Protein AF-A0A539DW45-F1 (afdb_monomer_lite)

Sequence (153 aa):
MRSVAFSRTATKRAITYTLTGAGRIDSLDAFADPDLLAAVGATPYLDDIDAAGLAPAEAVGLSFSVGLPGEVQTSTATPSDVGVLTWTIAADGVPVDLASTSARSLERGGVWPWLSNGALVALIAWGVLSLLAIGGVARARRRRSRHRSYREH

Secondary structure (DSSP, 8-state):
-EEEEEEEEE-SSEEEEEEEEEE----GGGGS-HHHHHHH-S-TTHHHHHHTT--HHHH-EEEEEEE-SSEEEEESSEEEETTEEEEEEESSSPPEE--EEEEEE-S--SSHHHHHHHHHHHHHHHHHHHHHHHHHHHHHHHHHGGGSSSS--

pLDDT: mean 81.14, std 10.47, range [46.25, 96.25]

Radius of gyration: 36.68 Å; chains: 1; bounding box: 71×29×120 Å

Structure (mmCIF, N/CA/C/O backbone):
data_AF-A0A539DW45-F1
#
_entry.id   AF-A0A539DW45-F1
#
loop_
_atom_site.group_PDB
_atom_site.id
_atom_site.type_symbol
_atom_site.label_atom_id
_atom_site.label_alt_id
_atom_site.label_comp_id
_atom_site.label_asym_id
_atom_site.label_entity_id
_atom_site.label_seq_id
_atom_site.pdbx_PDB_ins_code
_atom_site.Cartn_x
_atom_site.Cartn_y
_atom_site.Cartn_z
_atom_site.occupancy
_atom_site.B_iso_or_equiv
_atom_site.auth_seq_id
_atom_site.auth_comp_id
_atom_site.auth_asym_id
_atom_site.auth_atom_id
_atom_site.pdbx_PDB_model_num
ATOM 1 N N . MET A 1 1 ? -14.052 -4.737 7.253 1.00 54.53 1 MET A N 1
ATOM 2 C CA . MET A 1 1 ? -13.217 -4.487 6.050 1.00 54.53 1 MET A CA 1
ATOM 3 C C . MET A 1 1 ? -14.090 -4.472 4.804 1.00 54.53 1 MET A C 1
ATOM 5 O O . MET A 1 1 ? -14.810 -5.436 4.572 1.00 54.53 1 MET A O 1
ATOM 9 N N . ARG A 1 2 ? -14.061 -3.393 4.015 1.00 62.09 2 ARG A N 1
ATOM 10 C CA . ARG A 1 2 ? -14.892 -3.239 2.810 1.00 62.09 2 ARG A CA 1
ATOM 11 C C . ARG A 1 2 ? -13.984 -3.448 1.591 1.00 62.09 2 ARG A C 1
ATOM 13 O O . ARG A 1 2 ? -13.391 -2.499 1.112 1.00 62.09 2 ARG A O 1
ATOM 20 N N . SER A 1 3 ? -13.805 -4.719 1.211 1.00 72.88 3 SER A N 1
ATOM 21 C CA . SER A 1 3 ? -13.027 -5.241 0.064 1.00 72.88 3 SER A CA 1
ATOM 22 C C . SER A 1 3 ? -11.629 -4.639 -0.178 1.00 72.88 3 SER A C 1
ATOM 24 O O . SER A 1 3 ? -11.491 -3.498 -0.609 1.00 72.88 3 SER A O 1
ATOM 26 N N . VAL A 1 4 ? -10.586 -5.455 -0.011 1.00 81.56 4 VAL A N 1
ATOM 27 C CA . VAL A 1 4 ? -9.226 -5.137 -0.475 1.00 81.56 4 VAL A CA 1
ATOM 28 C C . VAL A 1 4 ? -9.012 -5.799 -1.834 1.00 81.56 4 VAL A C 1
ATOM 30 O O . VAL A 1 4 ? -9.205 -7.007 -1.969 1.00 81.56 4 VAL A O 1
ATOM 33 N N . ALA A 1 5 ? -8.625 -5.018 -2.840 1.00 86.56 5 ALA A N 1
ATOM 34 C CA . ALA A 1 5 ? -8.324 -5.498 -4.181 1.00 86.56 5 ALA A CA 1
ATOM 35 C C . ALA A 1 5 ? -6.830 -5.357 -4.479 1.00 86.56 5 ALA A C 1
ATOM 37 O O . ALA A 1 5 ? -6.232 -4.296 -4.293 1.00 86.56 5 ALA A O 1
ATOM 38 N N . PHE A 1 6 ? -6.247 -6.441 -4.981 1.00 88.38 6 PHE A N 1
ATOM 39 C CA . PHE A 1 6 ? -4.874 -6.484 -5.456 1.00 88.38 6 PHE A CA 1
ATOM 40 C C . PHE A 1 6 ? -4.869 -6.777 -6.951 1.00 88.38 6 PHE A C 1
ATOM 42 O O . PHE A 1 6 ? -5.489 -7.741 -7.402 1.00 88.38 6 PHE A O 1
ATOM 49 N N . SER A 1 7 ? -4.163 -5.962 -7.728 1.00 89.94 7 SER A N 1
ATOM 50 C CA . SER A 1 7 ? -4.023 -6.165 -9.166 1.00 89.94 7 SER A CA 1
ATOM 51 C C . SER A 1 7 ? -2.568 -6.081 -9.605 1.00 89.94 7 SER A C 1
ATOM 53 O O . SER A 1 7 ? -1.729 -5.419 -8.990 1.00 89.94 7 SER A O 1
ATOM 55 N N . ARG A 1 8 ? -2.265 -6.803 -10.684 1.00 91.19 8 ARG A N 1
ATOM 56 C CA . ARG A 1 8 ? -0.946 -6.843 -11.306 1.00 91.19 8 ARG A CA 1
ATOM 57 C C . ARG A 1 8 ? -1.097 -6.624 -12.801 1.00 91.19 8 ARG A C 1
ATOM 59 O O . ARG A 1 8 ? -1.761 -7.409 -13.474 1.00 91.19 8 ARG A O 1
ATOM 66 N N . THR A 1 9 ? -0.377 -5.642 -13.321 1.00 90.56 9 THR A N 1
ATOM 67 C CA . THR A 1 9 ? -0.325 -5.334 -14.751 1.00 90.56 9 THR A CA 1
ATOM 68 C C . THR A 1 9 ? 1.095 -5.528 -15.254 1.00 90.56 9 THR A C 1
ATOM 70 O O . THR A 1 9 ? 2.041 -4.964 -14.711 1.00 90.56 9 THR A O 1
ATOM 73 N N . ALA A 1 10 ? 1.267 -6.341 -16.294 1.00 85.62 10 ALA A N 1
ATOM 74 C CA . ALA A 1 10 ? 2.567 -6.598 -16.900 1.00 85.62 10 ALA A CA 1
ATOM 75 C C . ALA A 1 10 ? 2.622 -6.014 -18.313 1.00 85.62 10 ALA A C 1
ATOM 77 O O . ALA A 1 10 ? 1.753 -6.265 -19.144 1.00 85.62 10 ALA A O 1
ATOM 78 N N . THR A 1 11 ? 3.681 -5.265 -18.593 1.00 85.69 11 THR A N 1
ATOM 79 C CA . THR A 1 11 ? 4.024 -4.773 -19.928 1.00 85.69 11 THR A CA 1
ATOM 80 C C . THR A 1 11 ? 5.381 -5.334 -20.344 1.00 85.69 11 THR A C 1
ATOM 82 O O . THR A 1 11 ? 6.087 -5.952 -19.548 1.00 85.69 11 THR A O 1
ATOM 85 N N . LYS A 1 12 ? 5.801 -5.084 -21.590 1.00 78.06 12 LYS A N 1
ATOM 86 C CA . LYS A 1 12 ? 7.146 -5.469 -22.057 1.00 78.06 12 LYS A CA 1
ATOM 87 C C . LYS A 1 12 ? 8.282 -4.786 -21.279 1.00 78.06 12 LYS A C 1
ATOM 89 O O . LYS A 1 12 ? 9.408 -5.263 -21.341 1.00 78.06 12 LYS A O 1
ATOM 94 N N . ARG A 1 13 ? 8.005 -3.664 -20.604 1.00 80.19 13 ARG A N 1
ATOM 95 C CA . ARG A 1 13 ? 9.013 -2.808 -19.957 1.00 80.19 13 ARG A CA 1
ATOM 96 C C . ARG A 1 13 ? 8.936 -2.803 -18.437 1.00 80.19 13 ARG A C 1
ATOM 98 O O . ARG A 1 13 ? 9.939 -2.516 -17.801 1.00 80.19 13 ARG A O 1
ATOM 105 N N . ALA A 1 14 ? 7.788 -3.124 -17.847 1.00 85.25 14 ALA A N 1
ATOM 106 C CA . ALA A 1 14 ? 7.610 -3.094 -16.400 1.00 85.25 14 ALA A CA 1
ATOM 107 C C . ALA A 1 14 ? 6.456 -3.987 -15.930 1.00 85.25 14 ALA A C 1
ATOM 109 O O . ALA A 1 14 ? 5.518 -4.263 -16.684 1.00 85.25 14 ALA A O 1
ATOM 110 N N . ILE A 1 15 ? 6.516 -4.389 -14.662 1.00 87.75 15 ILE A N 1
ATOM 111 C CA . ILE A 1 15 ? 5.412 -5.004 -13.920 1.00 87.75 15 ILE A CA 1
ATOM 112 C C . ILE A 1 15 ? 4.968 -4.015 -12.847 1.00 87.75 15 ILE A C 1
ATOM 114 O O . ILE A 1 15 ? 5.777 -3.627 -12.009 1.00 87.75 15 ILE A O 1
ATOM 118 N N . THR A 1 16 ? 3.696 -3.642 -12.860 1.00 89.88 16 THR A N 1
ATOM 119 C CA . THR A 1 16 ? 3.079 -2.735 -11.890 1.00 89.88 16 THR A CA 1
ATOM 120 C C . THR A 1 16 ? 2.136 -3.518 -10.986 1.00 89.88 16 THR A C 1
ATOM 122 O O . THR A 1 16 ? 1.365 -4.351 -11.469 1.00 89.88 16 THR A O 1
ATOM 125 N N . TYR A 1 17 ? 2.199 -3.249 -9.688 1.00 89.75 17 TYR A N 1
ATOM 126 C CA . TYR A 1 17 ? 1.321 -3.803 -8.667 1.00 89.75 17 TYR A CA 1
ATOM 127 C C . TYR A 1 17 ? 0.510 -2.668 -8.058 1.00 89.75 17 TYR A C 1
ATOM 129 O O . TYR A 1 17 ? 1.071 -1.630 -7.709 1.00 89.75 17 TYR A O 1
ATOM 137 N N . THR A 1 18 ? -0.795 -2.870 -7.930 1.00 89.38 18 THR A N 1
ATOM 138 C CA . THR A 1 18 ? -1.709 -1.874 -7.374 1.00 89.38 18 THR A CA 1
ATOM 139 C C . THR A 1 18 ? -2.557 -2.519 -6.292 1.00 89.38 18 THR A C 1
ATOM 141 O O . THR A 1 18 ? -3.198 -3.549 -6.518 1.00 89.38 18 THR A O 1
ATOM 144 N N . LEU A 1 19 ? -2.553 -1.887 -5.125 1.00 89.31 19 LEU A N 1
ATOM 145 C CA . LEU A 1 19 ? -3.389 -2.194 -3.979 1.00 89.31 19 LEU A CA 1
ATOM 146 C C . LEU A 1 19 ? -4.393 -1.055 -3.797 1.00 89.31 19 LEU A C 1
ATOM 148 O O . LEU A 1 19 ? -3.995 0.108 -3.738 1.00 89.31 19 LEU A O 1
ATOM 152 N N . THR A 1 20 ? -5.672 -1.404 -3.699 1.00 89.88 20 THR A N 1
ATOM 153 C CA . THR A 1 20 ? -6.767 -0.466 -3.414 1.00 89.88 20 THR A CA 1
ATOM 154 C C . THR A 1 20 ? -7.748 -1.097 -2.439 1.00 89.88 20 THR A C 1
ATOM 156 O O . THR A 1 20 ? -8.148 -2.248 -2.625 1.00 89.88 20 THR A O 1
ATOM 159 N N . GLY A 1 21 ? -8.193 -0.351 -1.437 1.00 87.69 21 GLY A N 1
ATOM 160 C CA . GLY A 1 21 ? -9.213 -0.797 -0.493 1.00 87.69 21 GLY A CA 1
ATOM 161 C C . GLY A 1 21 ? -9.465 0.246 0.585 1.00 87.69 21 GLY A C 1
ATOM 162 O O . GLY A 1 21 ? -8.829 1.290 0.590 1.00 87.69 21 GLY A O 1
ATOM 163 N N . ALA A 1 22 ? -10.370 -0.050 1.516 1.00 87.12 22 ALA A N 1
ATOM 164 C CA . ALA A 1 22 ? -10.618 0.818 2.663 1.00 87.12 22 ALA A CA 1
ATOM 165 C C . ALA A 1 22 ? -10.722 0.016 3.967 1.00 87.12 22 ALA A C 1
ATOM 167 O O . ALA A 1 22 ? -11.441 -0.992 4.061 1.00 87.12 22 ALA A O 1
ATOM 168 N N . GLY A 1 23 ? -10.006 0.487 4.985 1.00 84.31 23 GLY A N 1
ATOM 169 C CA . GLY A 1 23 ? -10.077 0.008 6.359 1.00 84.31 23 GLY A CA 1
ATOM 170 C C . GLY A 1 23 ? -10.962 0.920 7.204 1.00 84.31 23 GLY A C 1
ATOM 171 O O . GLY A 1 23 ? -10.890 2.134 7.073 1.00 84.31 23 GLY A O 1
ATOM 172 N N . ARG A 1 24 ? -11.819 0.348 8.051 1.00 85.69 24 ARG A N 1
ATOM 173 C CA . ARG A 1 24 ? -12.643 1.095 9.011 1.00 85.69 24 ARG A CA 1
ATOM 174 C C . ARG A 1 24 ? -12.991 0.192 10.184 1.00 85.69 24 ARG A C 1
ATOM 176 O O . ARG A 1 24 ? -13.344 -0.969 9.951 1.00 85.69 24 ARG A O 1
ATOM 183 N N . ILE A 1 25 ? -12.910 0.732 11.393 1.00 85.19 25 ILE A N 1
ATOM 184 C CA . ILE A 1 25 ? -13.362 0.101 12.633 1.00 85.19 25 ILE A CA 1
ATOM 185 C C . ILE A 1 25 ? -14.447 1.007 13.207 1.00 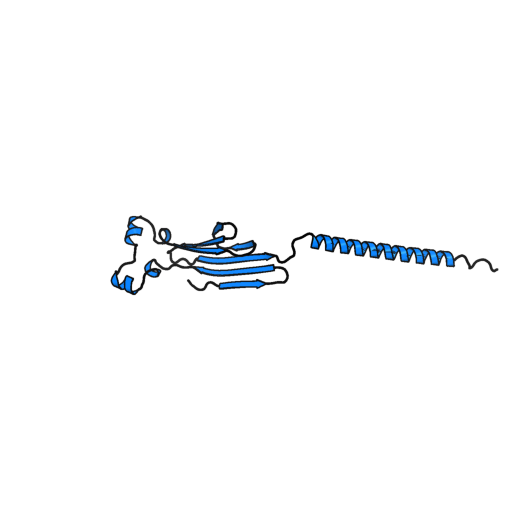85.19 25 ILE A C 1
ATOM 187 O O . ILE A 1 25 ? -14.193 2.178 13.457 1.00 85.19 25 ILE A O 1
ATOM 191 N N . ASP A 1 26 ? -15.659 0.475 13.343 1.00 80.56 26 ASP A N 1
ATOM 192 C CA . ASP A 1 26 ? -16.831 1.249 13.764 1.00 80.56 26 ASP A CA 1
ATOM 193 C C . ASP A 1 26 ? -16.889 1.472 15.279 1.00 80.56 26 ASP A C 1
ATOM 195 O O . ASP A 1 26 ? -17.188 2.575 15.724 1.00 80.56 26 ASP A O 1
ATOM 199 N N . SER A 1 27 ? -16.606 0.433 16.066 1.00 78.00 27 SER A N 1
ATOM 200 C CA . SER A 1 27 ? -16.593 0.483 17.530 1.00 78.00 27 SER A CA 1
ATOM 201 C C . SER A 1 27 ? -15.817 -0.708 18.102 1.00 78.00 27 SER A C 1
ATOM 203 O O . SER A 1 27 ? -15.496 -1.649 17.369 1.00 78.00 27 SER A O 1
ATOM 205 N N . LEU A 1 28 ? -15.537 -0.697 19.413 1.00 78.94 28 LEU A N 1
ATOM 206 C CA . LEU A 1 28 ? -14.950 -1.856 20.102 1.00 78.94 28 LEU A CA 1
ATOM 207 C C . LEU A 1 28 ? -15.850 -3.098 20.042 1.00 78.94 28 LEU A C 1
ATOM 209 O O . LEU A 1 28 ? -15.343 -4.218 19.991 1.00 78.94 28 LEU A O 1
ATOM 213 N N . ASP A 1 29 ? -17.169 -2.913 19.970 1.00 81.62 29 ASP A N 1
ATOM 214 C CA . ASP A 1 29 ? -18.131 -4.015 19.862 1.00 81.62 29 ASP A CA 1
ATOM 215 C C . ASP A 1 29 ? -17.923 -4.840 18.587 1.00 81.62 29 ASP A C 1
ATOM 217 O O . ASP A 1 29 ? -18.239 -6.024 18.557 1.00 81.62 29 ASP A O 1
ATOM 221 N N . ALA A 1 30 ? -17.328 -4.250 17.543 1.00 75.94 30 ALA A N 1
ATOM 222 C CA . ALA A 1 30 ? -17.012 -4.955 16.303 1.00 75.94 30 ALA A CA 1
ATOM 223 C C . ALA A 1 30 ? -16.003 -6.106 16.490 1.00 75.94 30 ALA A C 1
ATOM 225 O O . ALA A 1 30 ? -15.850 -6.929 15.585 1.00 75.94 30 ALA A O 1
ATOM 226 N N . PHE A 1 31 ? -15.308 -6.161 17.630 1.00 78.12 31 PHE A N 1
ATOM 227 C CA . PHE A 1 31 ? -14.371 -7.230 17.982 1.00 78.12 31 PHE A CA 1
ATOM 228 C C . PHE A 1 31 ? -14.967 -8.278 18.926 1.00 78.12 31 PHE A C 1
ATOM 230 O O . PHE A 1 31 ? -14.329 -9.304 19.164 1.00 78.12 31 PHE A O 1
ATOM 237 N N . ALA A 1 32 ? -16.162 -8.035 19.462 1.00 82.12 32 ALA A N 1
ATOM 238 C CA . ALA A 1 32 ? -16.833 -8.935 20.384 1.00 82.12 32 ALA A CA 1
ATOM 239 C C . ALA A 1 32 ? -17.904 -9.767 19.668 1.00 82.12 32 ALA A C 1
ATOM 241 O O . ALA A 1 32 ? -18.527 -9.330 18.700 1.00 82.12 32 ALA A O 1
ATOM 242 N N . ASP A 1 33 ? -18.115 -10.991 20.152 1.00 82.94 33 ASP A N 1
ATOM 243 C CA . ASP A 1 33 ? -19.194 -11.848 19.666 1.00 82.94 33 ASP A CA 1
ATOM 244 C C . ASP A 1 33 ? -20.557 -11.252 20.084 1.00 82.94 33 ASP A C 1
ATOM 246 O O . ASP A 1 33 ? -20.701 -10.856 21.247 1.00 82.94 33 ASP A O 1
ATOM 250 N N . PRO A 1 34 ? -21.560 -11.166 19.190 1.00 81.62 34 PRO A N 1
ATOM 251 C CA . PRO A 1 34 ? -22.881 -10.638 19.533 1.00 81.62 34 PRO A CA 1
ATOM 252 C C . PRO A 1 34 ? -23.550 -11.366 20.707 1.00 81.62 34 PRO A C 1
ATOM 254 O O . PRO A 1 34 ? -24.221 -10.711 21.507 1.00 81.62 34 PRO A O 1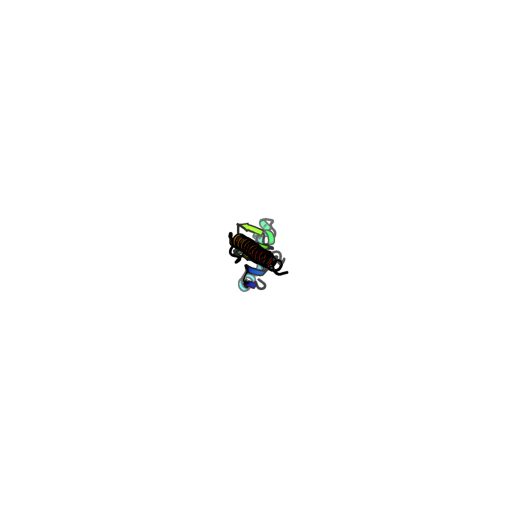
ATOM 257 N N . ASP A 1 35 ? -23.339 -12.674 20.867 1.00 83.81 35 ASP A N 1
ATOM 258 C CA . ASP A 1 35 ? -23.897 -13.436 21.990 1.00 83.81 35 ASP A CA 1
ATOM 259 C C . ASP A 1 35 ? -23.187 -13.081 23.305 1.00 83.81 35 ASP A C 1
ATOM 261 O O . ASP A 1 35 ? -23.813 -13.006 24.366 1.00 83.81 35 ASP A O 1
ATOM 265 N N . LEU A 1 36 ? -21.884 -12.789 23.237 1.00 80.31 36 LEU A N 1
ATOM 266 C CA . LEU A 1 36 ? -21.106 -12.311 24.380 1.00 80.31 36 LEU A CA 1
ATOM 267 C C . LEU A 1 36 ? -21.526 -10.893 24.783 1.00 80.31 36 LEU A C 1
ATOM 269 O O . LEU A 1 36 ? -21.723 -10.633 25.969 1.00 80.31 36 LEU A O 1
ATOM 273 N N . LEU A 1 37 ? -21.711 -9.993 23.815 1.00 84.44 37 LEU A N 1
ATOM 274 C CA . LEU A 1 37 ? -22.215 -8.640 24.064 1.00 84.44 37 LEU A CA 1
ATOM 275 C C . LEU A 1 37 ? -23.611 -8.671 24.688 1.00 84.44 37 LEU A C 1
ATOM 277 O O . LEU A 1 37 ? -23.876 -7.933 25.634 1.00 84.44 37 LEU A O 1
ATOM 281 N N . ALA A 1 38 ? -24.487 -9.556 24.207 1.00 83.88 38 ALA A N 1
ATOM 282 C CA . ALA A 1 38 ? -25.823 -9.734 24.764 1.00 83.88 38 ALA A CA 1
ATOM 283 C C . ALA A 1 38 ? -25.796 -10.278 26.203 1.00 83.88 38 ALA A C 1
ATOM 285 O O . ALA A 1 38 ? -26.626 -9.883 27.020 1.00 83.88 38 ALA A O 1
ATOM 286 N N . ALA A 1 39 ? -24.846 -11.161 26.525 1.00 82.56 39 ALA A N 1
ATOM 287 C CA . ALA A 1 39 ? -24.700 -11.733 27.861 1.00 82.56 39 ALA A CA 1
ATOM 288 C C . ALA A 1 39 ? -24.078 -10.756 28.874 1.00 82.56 39 ALA A C 1
ATOM 290 O O . ALA A 1 39 ? -24.484 -10.737 30.035 1.00 82.56 39 ALA A O 1
ATOM 291 N N . VAL A 1 40 ? -23.092 -9.963 28.449 1.00 83.88 40 VAL A N 1
ATOM 292 C CA . VAL A 1 40 ? -22.375 -9.009 29.311 1.00 83.88 40 VAL A CA 1
ATOM 293 C C . VAL A 1 40 ? -23.136 -7.685 29.435 1.00 83.88 40 VAL A C 1
ATOM 295 O O . VAL A 1 40 ? -23.080 -7.044 30.481 1.00 83.88 40 VAL A O 1
ATOM 298 N N . GLY A 1 41 ? -23.874 -7.280 28.397 1.00 81.31 41 GLY A N 1
ATOM 299 C CA . GLY A 1 41 ? -24.670 -6.049 28.385 1.00 81.31 41 GLY A CA 1
ATOM 300 C C . GLY A 1 41 ? -23.845 -4.758 28.361 1.00 81.31 41 GLY A C 1
ATOM 301 O O . GLY A 1 41 ? -24.402 -3.684 28.577 1.00 81.31 41 GLY A O 1
ATOM 302 N N . ALA A 1 42 ? -22.538 -4.853 28.111 1.00 80.38 42 ALA A N 1
ATOM 303 C CA . ALA A 1 42 ? -21.609 -3.729 28.078 1.00 80.38 42 ALA A CA 1
ATOM 304 C C . ALA A 1 42 ? -20.521 -3.939 27.012 1.00 80.38 42 ALA A C 1
ATOM 306 O O . ALA A 1 42 ? -20.205 -5.076 26.650 1.00 80.38 42 ALA A O 1
ATOM 307 N N . THR A 1 43 ? -19.934 -2.837 26.540 1.00 81.25 43 THR A N 1
ATOM 308 C CA . THR A 1 43 ? -18.788 -2.850 25.621 1.00 81.25 43 THR A CA 1
ATOM 309 C C . THR A 1 43 ? -17.527 -3.308 26.365 1.00 81.25 43 THR A C 1
ATOM 311 O O . THR A 1 43 ? -17.169 -2.705 27.381 1.00 81.25 43 THR A O 1
ATOM 314 N N . PRO A 1 44 ? -16.818 -4.345 25.887 1.00 80.88 44 PRO A N 1
ATOM 315 C CA . PRO A 1 44 ? -15.608 -4.834 26.541 1.00 80.88 44 PRO A CA 1
ATOM 316 C C . PRO A 1 44 ? -14.519 -3.761 26.648 1.00 80.88 44 PRO A C 1
ATOM 318 O O . PRO A 1 44 ? -14.290 -3.019 25.695 1.00 80.88 44 PRO A O 1
ATOM 321 N N . TYR A 1 45 ? -13.813 -3.728 27.784 1.00 81.81 45 TYR A N 1
ATOM 322 C CA . TYR A 1 45 ? -12.663 -2.849 28.064 1.00 81.81 45 TYR A CA 1
ATOM 323 C C . TYR A 1 45 ? -12.945 -1.338 28.058 1.00 81.81 45 TYR A C 1
ATOM 325 O O . TYR A 1 45 ? -12.009 -0.556 28.212 1.00 81.81 45 TYR A O 1
ATOM 333 N N . LEU A 1 46 ? -14.203 -0.907 27.912 1.00 84.75 46 LEU A N 1
ATOM 334 C CA . LEU A 1 46 ? -14.541 0.518 27.883 1.00 84.75 46 LEU A CA 1
ATOM 335 C C . LEU A 1 46 ? -14.192 1.205 29.213 1.00 84.75 46 LEU A C 1
ATOM 337 O O . LEU A 1 46 ? -13.532 2.238 29.204 1.00 84.75 46 LEU A O 1
ATOM 341 N N . ASP A 1 47 ? -14.525 0.571 30.340 1.00 85.25 47 ASP A N 1
ATOM 342 C CA . ASP A 1 47 ? -14.208 1.089 31.678 1.00 85.25 47 ASP A CA 1
ATOM 343 C C . ASP A 1 47 ? -12.691 1.205 31.918 1.00 85.25 47 ASP A C 1
ATOM 345 O O . ASP A 1 47 ? -12.231 2.156 32.548 1.00 85.25 47 ASP A O 1
ATOM 349 N N . ASP A 1 48 ? -11.899 0.261 31.395 1.00 84.88 48 ASP A N 1
ATOM 350 C CA . ASP A 1 48 ? -10.437 0.277 31.522 1.00 84.88 48 ASP A CA 1
ATOM 351 C C . ASP A 1 48 ? -9.808 1.406 30.684 1.00 84.88 48 ASP A C 1
ATOM 353 O O . ASP A 1 48 ? -8.852 2.053 31.117 1.00 84.88 48 ASP A O 1
ATOM 357 N N . ILE A 1 49 ? -10.354 1.660 29.489 1.00 84.94 49 ILE A N 1
ATOM 358 C CA . ILE A 1 49 ? -9.933 2.750 28.595 1.00 84.94 49 ILE A CA 1
ATOM 359 C C . ILE A 1 49 ? -10.278 4.111 29.216 1.00 84.94 49 ILE A C 1
ATOM 361 O O . ILE A 1 49 ? -9.417 4.995 29.270 1.00 84.94 49 ILE A O 1
ATOM 365 N N . ASP A 1 50 ? -11.490 4.249 29.759 1.00 86.25 50 ASP A N 1
ATOM 366 C CA . ASP A 1 50 ? -11.941 5.457 30.453 1.00 86.25 50 ASP A CA 1
ATOM 367 C C . ASP A 1 50 ? -11.115 5.715 31.722 1.00 86.25 50 ASP A C 1
ATOM 369 O O . ASP A 1 50 ? -10.694 6.847 31.976 1.00 86.25 50 ASP A O 1
ATOM 373 N N . ALA A 1 51 ? -10.805 4.670 32.498 1.00 89.50 51 ALA A N 1
ATOM 374 C CA . ALA A 1 51 ? -9.945 4.768 33.677 1.00 89.50 51 ALA A CA 1
ATOM 375 C C . ALA A 1 51 ? -8.505 5.186 33.328 1.00 89.50 51 ALA A C 1
ATOM 377 O O . ALA A 1 51 ? -7.848 5.861 34.125 1.00 89.50 51 ALA A O 1
ATOM 378 N N . ALA A 1 52 ? -8.018 4.822 32.139 1.00 87.38 52 ALA A N 1
ATOM 379 C CA . ALA A 1 52 ? -6.735 5.277 31.607 1.00 87.38 52 ALA A CA 1
ATOM 380 C C . ALA A 1 52 ? -6.782 6.711 31.041 1.00 87.38 52 ALA A C 1
ATOM 382 O O . ALA A 1 52 ? -5.732 7.267 30.713 1.00 87.38 52 ALA A O 1
ATOM 383 N N . GLY A 1 53 ? -7.969 7.322 30.939 1.00 85.81 53 GLY A N 1
ATOM 384 C CA . GLY A 1 53 ? -8.165 8.657 30.373 1.00 85.81 53 GLY A CA 1
ATOM 385 C C . GLY A 1 53 ? -7.885 8.731 28.870 1.00 85.81 53 GLY A C 1
ATOM 386 O O . GLY A 1 53 ? -7.539 9.804 28.377 1.00 85.81 53 GLY A O 1
ATOM 387 N N . LEU A 1 54 ? -7.987 7.603 28.162 1.00 85.38 54 LEU A N 1
ATOM 388 C CA . LEU A 1 54 ? -7.743 7.498 26.724 1.00 85.38 54 LEU A CA 1
ATOM 389 C C . LEU A 1 54 ? -9.064 7.452 25.960 1.00 85.38 54 LEU A C 1
ATOM 391 O O . LEU A 1 54 ? -10.063 6.941 26.459 1.00 85.38 54 LEU A O 1
ATOM 395 N N . ALA A 1 55 ? -9.065 7.919 24.714 1.00 83.25 55 ALA A N 1
ATOM 396 C CA . ALA A 1 55 ? -10.170 7.621 23.812 1.00 83.25 55 ALA A CA 1
ATOM 397 C C . ALA A 1 55 ? -10.027 6.195 23.230 1.00 83.25 55 ALA A C 1
ATOM 399 O O . ALA A 1 55 ? -8.908 5.737 22.980 1.00 83.25 55 ALA A O 1
ATOM 400 N N . PRO A 1 56 ? -11.135 5.506 22.892 1.00 80.56 56 PRO A N 1
ATOM 401 C CA . PRO A 1 56 ? -11.113 4.217 22.189 1.00 80.56 56 PRO A CA 1
ATOM 402 C C . PRO A 1 56 ? -10.196 4.174 20.959 1.00 80.56 56 PRO A C 1
ATOM 404 O O . PRO A 1 56 ? -9.482 3.197 20.738 1.00 80.56 56 PRO A O 1
ATOM 407 N N . ALA A 1 57 ? -10.180 5.266 20.190 1.00 80.38 57 ALA A N 1
ATOM 408 C CA . ALA A 1 57 ? -9.356 5.436 18.997 1.00 80.38 57 ALA A CA 1
ATOM 409 C C . ALA A 1 57 ? -7.843 5.491 19.284 1.00 80.38 57 ALA A C 1
ATOM 411 O O . ALA A 1 57 ? -7.039 5.212 18.397 1.00 80.38 57 ALA A O 1
ATOM 412 N N . GLU A 1 58 ? -7.460 5.859 20.506 1.00 80.38 58 GLU A N 1
ATOM 413 C CA . GLU A 1 58 ? -6.070 5.952 20.963 1.00 80.38 58 GLU A CA 1
ATOM 414 C C . GLU A 1 58 ? -5.609 4.649 21.624 1.00 80.38 58 GLU A C 1
ATOM 416 O O . GLU A 1 58 ? -4.432 4.298 21.552 1.00 80.38 58 GLU A O 1
ATOM 421 N N . ALA A 1 59 ? -6.538 3.921 22.248 1.00 80.50 59 ALA A N 1
ATOM 422 C CA . ALA A 1 59 ? -6.259 2.667 22.938 1.00 80.50 59 ALA A CA 1
ATOM 423 C C . ALA A 1 59 ? -6.220 1.456 21.992 1.00 80.50 59 ALA A C 1
ATOM 425 O O . ALA A 1 59 ? -5.441 0.527 22.210 1.00 80.50 59 ALA A O 1
ATOM 426 N N . VAL A 1 60 ? -7.060 1.446 20.949 1.00 81.69 60 VAL A N 1
ATOM 427 C CA . VAL A 1 60 ? -7.239 0.286 20.067 1.00 81.69 60 VAL A CA 1
ATOM 428 C C . VAL A 1 60 ? -7.194 0.695 18.596 1.00 81.69 60 VAL A C 1
ATOM 430 O O . VAL A 1 60 ? -7.895 1.599 18.141 1.00 81.69 60 VAL A O 1
ATOM 433 N N . GLY A 1 61 ? -6.404 -0.043 17.818 1.00 82.62 61 GLY A N 1
ATOM 434 C CA . GLY A 1 61 ? -6.321 0.111 16.371 1.00 82.62 61 GLY A CA 1
ATOM 435 C C . GLY A 1 61 ? -5.837 -1.160 15.683 1.00 82.62 61 GLY A C 1
ATOM 436 O O . GLY A 1 61 ? -5.329 -2.085 16.318 1.00 82.62 61 GLY A O 1
ATOM 437 N N . LEU A 1 62 ? -5.995 -1.206 14.362 1.00 84.94 62 LEU A N 1
ATOM 438 C CA . LEU A 1 62 ? -5.513 -2.292 13.514 1.00 84.94 62 LEU A CA 1
ATOM 439 C C . LEU A 1 62 ? -4.409 -1.784 12.594 1.00 84.94 62 LEU A C 1
ATOM 441 O O . LEU A 1 62 ? -4.602 -0.835 11.835 1.00 84.94 62 LEU A O 1
ATOM 445 N N . SER A 1 63 ? -3.265 -2.459 12.625 1.00 87.94 63 SER A N 1
ATOM 446 C CA . SER A 1 63 ? -2.183 -2.229 11.672 1.00 87.94 63 SER A CA 1
ATOM 447 C C . SER A 1 63 ? -2.310 -3.190 10.496 1.00 87.94 63 SER A C 1
ATOM 449 O O . SER A 1 63 ? -2.297 -4.409 10.665 1.00 87.94 63 SER A O 1
ATOM 451 N N . PHE A 1 64 ? -2.424 -2.641 9.291 1.00 85.62 64 PHE A N 1
ATOM 452 C CA . PHE A 1 64 ? -2.359 -3.398 8.048 1.00 85.62 64 PHE A CA 1
ATOM 453 C C . PHE A 1 64 ? -0.998 -3.162 7.399 1.00 85.62 64 PHE A C 1
ATOM 455 O O . PHE A 1 64 ? -0.706 -2.040 6.993 1.00 85.62 64 PHE A O 1
ATOM 462 N N . SER A 1 65 ? -0.183 -4.210 7.287 1.00 88.44 65 SER A N 1
ATOM 463 C CA . SER A 1 65 ? 1.142 -4.140 6.664 1.00 88.44 65 SER A CA 1
ATOM 464 C C . SER A 1 65 ? 1.208 -5.009 5.415 1.00 88.44 65 SER A C 1
ATOM 466 O O . SER A 1 65 ? 0.752 -6.153 5.413 1.00 88.44 65 SER A O 1
ATOM 468 N N . VAL A 1 66 ? 1.815 -4.488 4.349 1.00 86.62 66 VAL A N 1
ATOM 469 C CA . VAL A 1 66 ? 2.022 -5.226 3.097 1.00 86.62 66 VAL A CA 1
ATOM 470 C C . VAL A 1 66 ? 3.409 -4.952 2.522 1.00 86.62 66 VAL A C 1
ATOM 472 O O . VAL A 1 66 ? 3.877 -3.814 2.480 1.00 86.62 66 VAL A O 1
ATOM 475 N N . GLY A 1 67 ? 4.063 -6.010 2.047 1.00 86.88 67 GLY A N 1
ATOM 476 C CA . GLY A 1 67 ? 5.279 -5.904 1.247 1.00 86.88 67 GLY A CA 1
ATOM 477 C C . GLY A 1 67 ? 4.931 -5.911 -0.236 1.00 86.88 67 GLY A C 1
ATOM 478 O O . GLY A 1 67 ? 4.469 -6.933 -0.751 1.00 86.88 67 GLY A O 1
ATOM 479 N N . LEU A 1 68 ? 5.144 -4.793 -0.933 1.00 84.44 68 LEU A N 1
ATOM 480 C CA . LEU A 1 68 ? 4.951 -4.724 -2.383 1.00 84.44 68 LEU A CA 1
ATOM 481 C C . LEU A 1 68 ? 6.289 -4.904 -3.115 1.00 84.44 68 LEU A C 1
ATOM 483 O O . LEU A 1 68 ? 7.262 -4.228 -2.788 1.00 84.44 68 LEU A O 1
ATOM 487 N N . PRO A 1 69 ? 6.368 -5.785 -4.128 1.00 83.38 69 PRO A N 1
ATOM 488 C CA . PRO A 1 69 ? 7.587 -5.958 -4.905 1.00 83.38 69 PRO A CA 1
ATOM 489 C C . PRO A 1 69 ? 7.853 -4.752 -5.813 1.00 83.38 69 PRO A C 1
ATOM 491 O O . PRO A 1 69 ? 6.936 -4.174 -6.401 1.00 83.38 69 PRO A O 1
ATOM 494 N N . GLY A 1 70 ? 9.134 -4.448 -6.014 1.00 83.56 70 GLY A N 1
ATOM 495 C CA . GLY A 1 70 ? 9.568 -3.312 -6.826 1.00 83.56 70 GLY A CA 1
ATOM 496 C C . GLY A 1 70 ? 9.662 -2.020 -6.019 1.00 83.56 70 GLY A C 1
ATOM 497 O O . GLY A 1 70 ? 9.682 -2.036 -4.794 1.00 83.56 70 GLY A O 1
ATOM 498 N N . GLU A 1 71 ? 9.766 -0.907 -6.729 1.00 84.12 71 GLU A N 1
ATOM 499 C CA . GLU A 1 71 ? 9.858 0.424 -6.143 1.00 84.12 71 GLU A CA 1
ATOM 500 C C . GLU A 1 71 ? 8.454 0.995 -5.937 1.00 84.12 71 GLU A C 1
ATOM 502 O O . GLU A 1 71 ? 7.609 0.927 -6.835 1.00 84.12 71 GLU A O 1
ATOM 507 N N . VAL A 1 72 ? 8.182 1.515 -4.740 1.00 85.19 72 VAL A N 1
ATOM 508 C CA . VAL A 1 72 ? 6.902 2.156 -4.422 1.00 85.19 72 VAL A CA 1
ATOM 509 C C . VAL A 1 72 ? 6.857 3.512 -5.116 1.00 85.19 72 VAL A C 1
ATOM 511 O O . VAL A 1 72 ? 7.679 4.376 -4.841 1.00 85.19 72 VAL A O 1
ATOM 514 N N . GLN A 1 73 ? 5.870 3.698 -5.989 1.00 84.88 73 GLN A N 1
ATOM 515 C CA . GLN A 1 73 ? 5.676 4.940 -6.737 1.00 84.88 73 GLN A CA 1
ATOM 516 C C . GLN A 1 73 ? 4.737 5.891 -6.000 1.00 84.88 73 GLN A C 1
ATOM 518 O O . GLN A 1 73 ? 4.981 7.091 -5.921 1.00 84.88 73 GLN A O 1
ATOM 523 N N . THR A 1 74 ? 3.633 5.355 -5.479 1.00 85.19 74 THR A N 1
ATOM 524 C CA . THR A 1 74 ? 2.628 6.115 -4.729 1.00 85.19 74 THR A CA 1
ATOM 525 C C . THR A 1 74 ? 2.115 5.282 -3.567 1.00 85.19 74 THR A C 1
ATOM 527 O O . THR A 1 74 ? 1.987 4.058 -3.665 1.00 85.19 74 THR A O 1
ATOM 530 N N . SER A 1 75 ? 1.841 5.937 -2.444 1.00 86.75 75 SER A N 1
ATOM 531 C CA . SER A 1 75 ? 1.291 5.283 -1.266 1.00 86.75 75 SER A CA 1
ATOM 532 C C . SER A 1 75 ? 0.571 6.273 -0.362 1.00 86.75 75 SER A C 1
ATOM 534 O O . SER A 1 75 ? 0.989 7.420 -0.233 1.00 86.75 75 SER A O 1
ATOM 536 N N . THR A 1 76 ? -0.485 5.787 0.279 1.00 86.44 76 THR A N 1
ATOM 537 C CA . THR A 1 76 ? -1.177 6.413 1.418 1.00 86.44 76 THR A CA 1
ATOM 538 C C . THR A 1 76 ? -0.677 5.880 2.767 1.00 86.44 76 THR A C 1
ATOM 540 O O . THR A 1 76 ? -1.085 6.375 3.811 1.00 86.44 76 TH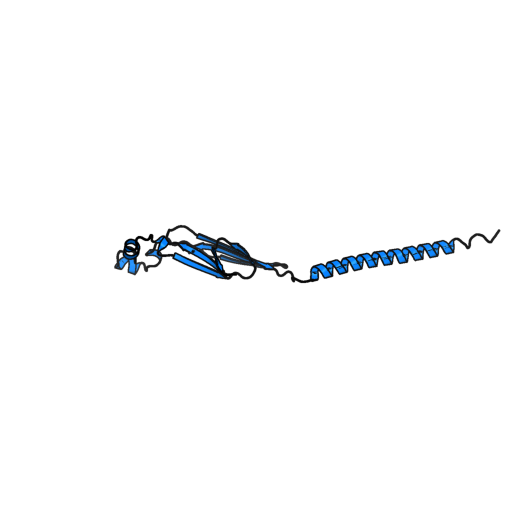R A O 1
ATOM 543 N N . ALA A 1 77 ? 0.196 4.868 2.751 1.00 84.38 77 ALA A N 1
ATOM 544 C CA . ALA A 1 77 ? 0.752 4.243 3.944 1.00 84.38 77 ALA A CA 1
ATOM 545 C C . ALA A 1 77 ? 1.788 5.137 4.624 1.00 84.38 77 ALA A C 1
ATOM 547 O O . ALA A 1 77 ? 2.533 5.868 3.963 1.00 84.38 77 ALA A O 1
ATOM 548 N N . THR A 1 78 ? 1.929 4.967 5.933 1.0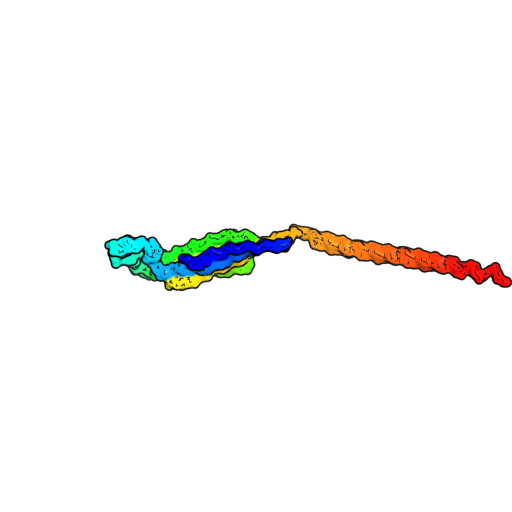0 80.94 78 THR A N 1
ATOM 549 C CA . THR A 1 78 ? 3.066 5.502 6.674 1.00 80.94 78 THR A CA 1
ATOM 550 C C . THR A 1 78 ? 4.297 4.640 6.362 1.00 80.94 78 THR A C 1
ATOM 552 O O . THR A 1 78 ? 4.209 3.407 6.413 1.00 80.94 78 THR A O 1
ATOM 555 N N . PRO A 1 79 ? 5.453 5.234 6.018 1.00 66.38 79 PRO A N 1
ATOM 556 C CA . PRO A 1 79 ? 6.674 4.465 5.813 1.00 66.38 79 PRO A CA 1
ATOM 557 C C . PRO A 1 79 ? 7.128 3.867 7.151 1.00 66.38 79 PRO A C 1
ATOM 559 O O . PRO A 1 79 ? 7.498 4.605 8.060 1.00 66.38 79 PRO A O 1
ATOM 562 N N . SER A 1 80 ? 7.073 2.538 7.281 1.00 65.56 80 SER A N 1
ATOM 563 C CA . SER A 1 80 ? 7.589 1.826 8.460 1.00 65.56 80 SER A CA 1
ATOM 564 C C . SER A 1 80 ? 9.001 1.301 8.226 1.00 65.56 80 SER A C 1
ATOM 566 O O . SER A 1 80 ? 9.881 1.577 9.028 1.00 65.56 80 SER A O 1
ATOM 568 N N . ASP A 1 81 ? 9.219 0.599 7.109 1.00 65.38 81 ASP A N 1
ATOM 569 C CA . ASP A 1 81 ? 10.490 -0.038 6.749 1.00 65.38 81 ASP A CA 1
ATOM 570 C C . ASP A 1 81 ? 10.689 -0.055 5.226 1.00 65.38 81 ASP A C 1
ATOM 572 O O . ASP A 1 81 ? 9.744 0.112 4.448 1.00 65.38 81 ASP A O 1
ATOM 576 N N . VAL A 1 82 ? 11.927 -0.282 4.772 1.00 66.31 82 VAL A N 1
ATOM 577 C CA . VAL A 1 82 ? 12.251 -0.345 3.337 1.00 66.31 82 VAL A CA 1
ATOM 578 C C . VAL A 1 82 ? 11.464 -1.480 2.671 1.00 66.31 82 VAL A C 1
ATOM 580 O O . VAL A 1 82 ? 11.746 -2.658 2.877 1.00 66.31 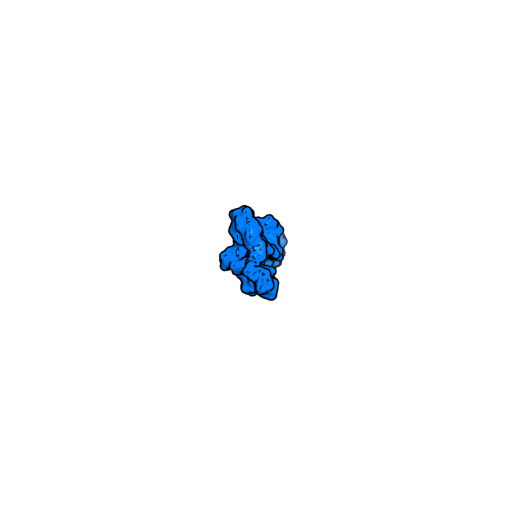82 VAL A O 1
ATOM 583 N N . GLY A 1 83 ? 10.485 -1.120 1.839 1.00 67.62 83 GLY A N 1
ATOM 584 C CA . GLY A 1 83 ? 9.657 -2.071 1.091 1.00 67.62 83 GLY A CA 1
ATOM 585 C C . GLY A 1 83 ? 8.425 -2.598 1.836 1.00 67.62 83 GLY A C 1
ATOM 586 O O . GLY A 1 83 ? 7.697 -3.410 1.263 1.00 67.62 83 GLY A O 1
ATOM 587 N N . VAL A 1 84 ? 8.158 -2.129 3.061 1.00 83.00 84 VAL A N 1
ATOM 588 C CA . VAL A 1 84 ? 6.947 -2.468 3.827 1.00 83.00 84 VAL A CA 1
ATOM 589 C C . VAL A 1 84 ? 6.099 -1.219 4.038 1.00 83.00 84 VAL A C 1
ATOM 591 O O . VAL A 1 84 ? 6.562 -0.197 4.542 1.00 83.00 84 VAL A O 1
ATOM 594 N N . LEU A 1 85 ? 4.835 -1.318 3.642 1.00 86.88 85 LEU A N 1
ATOM 595 C CA . LEU A 1 85 ? 3.844 -0.253 3.736 1.00 86.88 85 LEU A CA 1
ATOM 596 C C . LEU A 1 85 ? 2.880 -0.592 4.868 1.00 86.88 85 LEU A C 1
ATOM 598 O O . LEU A 1 85 ? 2.294 -1.675 4.840 1.00 86.88 85 LEU A O 1
ATOM 602 N N . THR A 1 86 ? 2.710 0.318 5.827 1.00 89.50 86 THR A N 1
ATOM 603 C CA . THR A 1 86 ? 1.825 0.120 6.982 1.00 89.50 86 THR A CA 1
ATOM 604 C C . THR A 1 86 ? 0.766 1.213 7.047 1.00 89.50 86 THR A C 1
ATOM 606 O O . THR A 1 86 ? 1.075 2.402 6.996 1.00 89.50 86 THR A O 1
ATOM 609 N N . TRP A 1 87 ? -0.488 0.806 7.216 1.00 90.31 87 TRP A N 1
ATOM 610 C CA . TRP A 1 87 ? -1.602 1.688 7.545 1.00 90.31 87 TRP A CA 1
ATOM 611 C C . TRP A 1 87 ? -2.091 1.376 8.951 1.00 90.31 87 TRP A C 1
ATOM 613 O O . TRP A 1 87 ? -2.255 0.208 9.304 1.00 90.31 87 TRP A O 1
ATOM 623 N N . THR A 1 88 ? -2.364 2.417 9.729 1.00 88.06 88 THR A N 1
ATOM 624 C CA . THR A 1 88 ? -2.992 2.294 11.045 1.00 88.06 88 THR A CA 1
ATOM 625 C C . THR A 1 88 ? -4.440 2.737 10.926 1.00 88.06 88 THR A C 1
ATOM 627 O O . THR A 1 88 ? -4.714 3.851 10.488 1.00 88.06 88 THR A O 1
ATOM 630 N N . ILE A 1 89 ? -5.364 1.854 11.291 1.00 87.06 89 ILE A N 1
ATOM 631 C CA . ILE A 1 89 ? -6.802 2.114 11.302 1.00 87.06 89 ILE A CA 1
ATOM 632 C C . ILE A 1 89 ? -7.212 2.245 12.766 1.00 87.06 89 ILE A C 1
ATOM 634 O O . ILE A 1 89 ? -7.105 1.274 13.515 1.00 87.06 89 ILE A O 1
ATOM 638 N N . ALA A 1 90 ? -7.642 3.436 13.171 1.00 85.62 90 ALA A N 1
ATOM 639 C CA . ALA A 1 90 ? -8.133 3.692 14.519 1.00 85.62 90 ALA A CA 1
ATOM 640 C C . ALA A 1 90 ? -9.590 3.224 14.680 1.00 85.62 90 ALA A C 1
ATOM 642 O O . ALA A 1 90 ? -10.328 3.083 13.701 1.00 85.62 90 ALA A O 1
ATOM 643 N N . ALA A 1 91 ? -10.008 2.982 15.924 1.00 82.50 91 ALA A N 1
ATOM 644 C CA . ALA A 1 91 ? -11.394 2.679 16.285 1.00 82.50 91 ALA A CA 1
ATOM 645 C C . ALA A 1 91 ? -12.263 3.949 16.427 1.00 82.50 91 ALA A C 1
ATOM 647 O O . ALA A 1 91 ? -12.948 4.129 17.430 1.00 82.50 91 ALA A O 1
ATOM 648 N N . ASP A 1 92 ? -12.213 4.849 15.442 1.00 80.56 92 ASP A N 1
ATOM 649 C CA . ASP A 1 92 ? -12.925 6.140 15.422 1.00 80.56 92 ASP A CA 1
ATOM 650 C C . ASP A 1 92 ? -14.063 6.205 14.384 1.00 80.56 92 ASP A C 1
ATOM 652 O O . ASP A 1 92 ? -14.716 7.237 14.223 1.00 80.56 92 ASP A O 1
ATOM 656 N N . GLY A 1 93 ? -14.304 5.118 13.645 1.00 79.31 93 GLY A N 1
ATOM 657 C CA . GLY A 1 93 ? -15.276 5.078 12.555 1.00 79.31 93 GLY A CA 1
ATOM 658 C C . GLY A 1 93 ? -14.833 5.811 11.284 1.00 79.31 93 GLY A C 1
ATOM 659 O O . GLY A 1 93 ? -15.585 5.815 10.301 1.00 79.31 93 GLY A O 1
ATOM 660 N N . VAL A 1 94 ? -13.630 6.391 11.244 1.00 83.69 94 VAL A N 1
ATOM 661 C CA . VAL A 1 94 ? -13.106 7.103 10.075 1.00 83.69 94 VAL A CA 1
ATOM 662 C C . VAL A 1 94 ? -12.522 6.091 9.082 1.00 83.69 94 VAL A C 1
ATOM 664 O O . VAL A 1 94 ? -11.730 5.220 9.449 1.00 83.69 94 VAL A O 1
ATOM 667 N N . PRO A 1 95 ? -12.916 6.141 7.796 1.00 83.88 95 PRO A N 1
ATOM 668 C CA . PRO A 1 95 ? -12.338 5.263 6.792 1.00 83.88 95 PRO A CA 1
ATOM 669 C C . PRO A 1 95 ? -10.905 5.691 6.449 1.00 83.88 95 PRO A C 1
ATOM 671 O O . PRO A 1 95 ? -10.657 6.842 6.093 1.00 83.88 95 PRO A O 1
ATOM 674 N N . VAL A 1 96 ? -9.982 4.733 6.478 1.00 85.75 96 VAL A N 1
ATOM 675 C CA . VAL A 1 96 ? -8.600 4.883 6.012 1.00 85.75 96 VAL A CA 1
ATOM 676 C C . VAL A 1 96 ? -8.474 4.261 4.625 1.00 85.75 96 VAL A C 1
ATOM 678 O O . VAL A 1 96 ? -8.783 3.080 4.435 1.00 85.75 96 VAL A O 1
ATOM 681 N N . ASP A 1 97 ? -8.023 5.060 3.658 1.00 87.00 97 ASP A N 1
ATOM 682 C CA . ASP A 1 97 ? -7.766 4.600 2.294 1.00 87.00 97 ASP A CA 1
ATOM 683 C C . ASP A 1 97 ? -6.472 3.776 2.240 1.00 87.00 97 ASP A C 1
ATOM 685 O O . ASP A 1 97 ? -5.417 4.200 2.712 1.00 87.00 97 ASP A O 1
ATOM 689 N N . LEU A 1 98 ? -6.570 2.577 1.672 1.00 87.94 98 LEU A N 1
ATOM 690 C CA . LEU A 1 98 ? -5.484 1.616 1.512 1.00 87.94 98 LEU A CA 1
ATOM 691 C C . LEU A 1 98 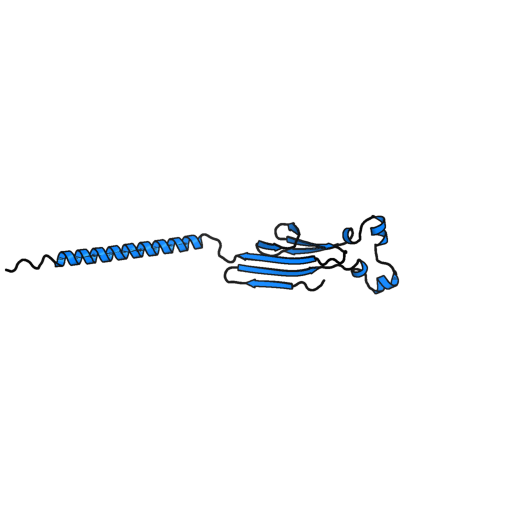? -5.071 1.605 0.039 1.00 87.94 98 LEU A C 1
ATOM 693 O O . LEU A 1 98 ? -5.332 0.645 -0.691 1.00 87.94 98 LEU A O 1
ATOM 697 N N . ALA A 1 99 ? -4.461 2.699 -0.413 1.00 88.44 99 ALA A N 1
ATOM 698 C CA . ALA A 1 99 ? -4.040 2.879 -1.798 1.00 88.44 99 ALA A CA 1
ATOM 699 C C . ALA A 1 99 ? -2.511 2.893 -1.918 1.00 88.44 99 ALA A C 1
ATOM 701 O O . ALA A 1 99 ? -1.837 3.741 -1.325 1.00 88.44 99 ALA A O 1
ATOM 702 N N . SER A 1 100 ? -1.951 1.971 -2.706 1.00 87.81 100 SER A N 1
ATOM 703 C CA . SER A 1 100 ? -0.523 1.961 -3.034 1.00 87.81 100 SER A CA 1
ATOM 704 C C . SER A 1 100 ? -0.248 1.364 -4.412 1.00 87.81 100 SER A C 1
ATOM 706 O O . SER A 1 100 ? -0.910 0.423 -4.850 1.00 87.81 100 SER A O 1
ATOM 708 N N . THR A 1 101 ? 0.753 1.912 -5.100 1.00 86.81 101 THR A N 1
ATOM 709 C CA . THR A 1 101 ? 1.249 1.405 -6.381 1.00 86.81 101 THR A CA 1
ATOM 710 C C . THR A 1 101 ? 2.759 1.217 -6.324 1.00 86.81 101 THR A C 1
ATOM 712 O O . THR A 1 101 ? 3.489 2.158 -6.006 1.00 86.81 101 THR A O 1
ATOM 715 N N . SER A 1 102 ? 3.237 0.034 -6.711 1.00 86.81 102 SER A N 1
ATOM 716 C CA . SER A 1 102 ? 4.660 -0.256 -6.906 1.00 86.81 102 SER A CA 1
ATOM 717 C C . SER A 1 102 ? 4.951 -0.718 -8.333 1.00 86.81 102 SER A C 1
ATOM 719 O O . SER A 1 102 ? 4.085 -1.253 -9.031 1.00 86.81 102 SER A O 1
ATOM 721 N N . ALA A 1 103 ? 6.179 -0.509 -8.799 1.00 85.75 103 ALA A N 1
ATOM 722 C CA . ALA A 1 103 ? 6.611 -0.913 -10.128 1.00 85.75 103 ALA A CA 1
ATOM 723 C C . ALA A 1 103 ? 7.985 -1.584 -10.097 1.00 85.75 103 ALA A C 1
ATOM 725 O O . ALA A 1 103 ? 8.913 -1.149 -9.422 1.00 85.75 103 ALA A O 1
ATOM 726 N N . ARG A 1 104 ? 8.139 -2.642 -10.891 1.00 82.56 104 ARG A N 1
ATOM 727 C CA . ARG A 1 104 ? 9.421 -3.285 -11.168 1.00 82.56 104 ARG A CA 1
ATOM 728 C C . ARG A 1 104 ? 9.760 -3.106 -12.638 1.00 82.56 104 ARG A C 1
ATOM 730 O O . ARG A 1 104 ? 9.041 -3.615 -13.500 1.00 82.56 104 ARG A O 1
ATOM 737 N N . SER A 1 105 ? 10.863 -2.419 -12.921 1.00 78.75 105 SER A N 1
ATOM 738 C CA . SER A 1 105 ? 11.371 -2.314 -14.288 1.00 78.75 105 SER A CA 1
ATOM 739 C C . SER A 1 105 ? 11.837 -3.684 -14.793 1.00 78.75 105 SER A C 1
ATOM 741 O O . SER A 1 105 ? 12.555 -4.411 -14.104 1.00 78.75 105 SER A O 1
ATOM 743 N N . LEU A 1 106 ? 11.380 -4.043 -15.991 1.00 77.06 106 LEU A N 1
ATOM 744 C CA . LEU A 1 106 ? 11.850 -5.177 -16.789 1.00 77.06 106 LEU A CA 1
ATOM 745 C C . LEU A 1 106 ? 12.776 -4.724 -17.918 1.00 77.06 106 LEU A C 1
ATOM 747 O O . LEU A 1 106 ? 13.321 -5.570 -18.632 1.00 77.06 106 LEU A O 1
ATOM 751 N N . GLU A 1 107 ? 12.948 -3.412 -18.110 1.00 72.50 107 GLU A N 1
ATOM 752 C CA . GLU A 1 107 ? 14.032 -2.930 -18.948 1.00 72.50 107 GLU A CA 1
ATOM 753 C C . GLU A 1 107 ? 15.312 -3.529 -18.381 1.00 72.50 107 GLU A C 1
ATOM 755 O O . GLU A 1 107 ? 15.585 -3.432 -17.183 1.00 72.50 107 GLU A O 1
ATOM 760 N N . ARG A 1 108 ? 16.050 -4.245 -19.232 1.00 60.34 108 ARG A N 1
ATOM 761 C CA . ARG A 1 108 ? 17.334 -4.833 -18.867 1.00 60.34 108 ARG A CA 1
ATOM 762 C C . ARG A 1 108 ? 18.285 -3.672 -18.583 1.00 60.34 108 ARG A C 1
ATOM 764 O O . ARG A 1 108 ? 18.989 -3.216 -19.479 1.00 60.34 108 ARG A O 1
ATOM 771 N N . GLY A 1 109 ? 18.231 -3.159 -17.356 1.00 54.53 109 GLY A N 1
ATOM 772 C CA . GLY A 1 109 ? 19.112 -2.125 -16.848 1.00 54.53 109 GLY A CA 1
ATOM 773 C C . GLY A 1 109 ? 20.542 -2.599 -17.048 1.00 54.53 109 GLY A C 1
ATOM 774 O O . GLY A 1 109 ? 20.905 -3.703 -16.644 1.00 54.53 109 GLY A O 1
ATOM 775 N N . GLY A 1 110 ? 21.318 -1.814 -17.780 1.00 61.38 110 GLY A N 1
ATOM 776 C CA . GLY A 1 110 ? 22.660 -2.182 -18.198 1.00 61.38 110 GLY A CA 1
ATOM 777 C C . GLY A 1 110 ? 23.119 -1.333 -19.372 1.00 61.38 110 GLY A C 1
ATOM 778 O O . GLY A 1 110 ? 22.380 -0.503 -19.890 1.00 61.38 110 GLY A O 1
ATOM 779 N N . VAL A 1 111 ? 24.341 -1.575 -19.832 1.00 61.94 111 VAL A N 1
ATOM 780 C CA . VAL A 1 111 ? 25.006 -0.832 -20.921 1.00 61.94 111 VAL A CA 1
ATOM 781 C C . VAL A 1 111 ? 24.355 -0.997 -22.305 1.00 61.94 111 VAL A C 1
ATOM 783 O O . VAL A 1 111 ? 24.860 -0.480 -23.297 1.00 61.94 111 VAL A O 1
ATOM 786 N N . TRP A 1 112 ? 23.245 -1.729 -22.406 1.00 72.00 112 TRP A N 1
ATOM 787 C CA . TRP A 1 112 ? 22.615 -2.109 -23.672 1.00 72.00 112 TRP A CA 1
ATOM 788 C C . TRP A 1 112 ? 22.100 -0.926 -24.506 1.00 72.00 112 TRP A C 1
ATOM 790 O O . TRP A 1 112 ? 22.356 -0.912 -25.711 1.00 72.00 112 TRP A O 1
ATOM 800 N N . PRO A 1 113 ? 21.450 0.100 -23.917 1.00 71.88 113 PRO A N 1
ATOM 801 C CA . PRO A 1 113 ? 21.064 1.297 -24.661 1.00 71.88 113 PRO A CA 1
ATOM 802 C C . PRO A 1 113 ? 22.282 2.051 -25.210 1.00 71.88 113 PRO A C 1
ATOM 804 O O . PRO A 1 113 ? 22.259 2.526 -26.344 1.00 71.88 113 PRO A O 1
ATOM 807 N N . TRP A 1 114 ? 23.377 2.110 -24.444 1.00 71.56 114 TRP A N 1
ATOM 808 C CA . TRP A 1 114 ? 24.618 2.762 -24.874 1.00 71.56 114 TRP A CA 1
ATOM 809 C C . TRP A 1 114 ? 25.311 1.989 -25.997 1.00 71.56 114 TRP A C 1
ATOM 811 O O . TRP A 1 114 ? 25.745 2.592 -26.976 1.00 71.56 114 TRP A O 1
ATOM 821 N N . LEU A 1 115 ? 25.348 0.657 -25.902 1.00 81.44 115 LEU A N 1
ATOM 822 C CA . LEU A 1 115 ? 25.908 -0.206 -26.940 1.00 81.44 115 LEU A CA 1
ATOM 823 C C . LEU A 1 115 ? 25.097 -0.125 -28.240 1.00 81.44 115 LEU A C 1
ATOM 825 O O . LEU A 1 115 ? 25.675 -0.052 -29.322 1.00 81.44 115 LEU A O 1
ATOM 829 N N . SER A 1 116 ? 23.765 -0.089 -28.139 1.00 81.12 116 SER A N 1
ATOM 830 C CA . SER A 1 116 ? 22.877 0.022 -29.300 1.00 81.12 116 SER A CA 1
ATOM 831 C C . SER A 1 116 ? 23.040 1.370 -30.011 1.00 81.12 116 SER A C 1
ATOM 833 O O . SER A 1 116 ? 23.216 1.405 -31.230 1.00 81.12 116 SER A O 1
ATOM 835 N N . ASN A 1 117 ? 23.100 2.471 -29.254 1.00 83.38 117 ASN A N 1
ATOM 836 C CA . ASN A 1 117 ? 23.364 3.797 -29.814 1.00 83.38 117 ASN A CA 1
ATOM 837 C C . ASN A 1 117 ? 24.756 3.885 -30.458 1.00 83.38 117 ASN A C 1
ATOM 839 O O . ASN A 1 117 ? 24.886 4.404 -31.566 1.00 83.38 117 ASN A O 1
ATOM 843 N N . GLY A 1 118 ? 25.789 3.339 -29.808 1.00 88.75 118 GLY A N 1
ATOM 844 C CA . GLY A 1 118 ? 27.146 3.299 -30.358 1.00 88.75 118 GLY A CA 1
ATOM 845 C C . GLY A 1 118 ? 27.230 2.509 -31.667 1.00 88.75 118 GLY A C 1
ATOM 846 O O . GLY A 1 118 ? 27.824 2.979 -32.637 1.00 88.75 118 GLY A O 1
ATOM 847 N N . ALA A 1 119 ? 26.574 1.346 -31.730 1.00 87.94 119 ALA A N 1
ATOM 848 C CA . ALA A 1 119 ? 26.507 0.531 -32.940 1.00 87.94 119 ALA A CA 1
ATOM 849 C C . ALA A 1 119 ? 25.795 1.256 -34.095 1.00 87.94 119 ALA A C 1
ATOM 851 O O . ALA A 1 119 ? 26.252 1.180 -35.234 1.00 87.94 119 ALA A O 1
ATOM 852 N N . LEU A 1 120 ? 24.720 2.003 -33.813 1.00 89.12 120 LEU A N 1
ATOM 853 C CA . LEU A 1 120 ? 24.008 2.796 -34.820 1.00 89.12 120 LEU A CA 1
ATOM 854 C C . LEU A 1 120 ? 24.896 3.907 -35.397 1.00 89.12 120 LEU A C 1
ATOM 856 O O . LEU A 1 120 ? 24.967 4.065 -36.616 1.00 89.12 120 LEU A O 1
ATOM 860 N N . VAL A 1 121 ? 25.622 4.638 -34.545 1.00 93.31 121 VAL A N 1
ATOM 861 C CA . VAL A 1 121 ? 26.566 5.678 -34.990 1.00 93.31 121 VAL A CA 1
ATOM 862 C C . VAL A 1 121 ? 27.683 5.075 -35.843 1.00 93.31 121 VAL A C 1
ATOM 864 O O . VAL A 1 121 ? 27.989 5.603 -36.914 1.00 93.31 121 VAL A O 1
ATOM 867 N N . ALA A 1 122 ? 28.256 3.947 -35.414 1.00 94.06 122 ALA A N 1
ATOM 868 C CA . ALA A 1 122 ? 29.283 3.240 -36.174 1.00 94.06 122 ALA A CA 1
ATOM 869 C C . ALA A 1 122 ? 28.769 2.791 -37.554 1.00 94.06 122 ALA A C 1
ATOM 871 O O . ALA A 1 122 ? 29.470 2.952 -38.554 1.00 94.06 122 ALA A O 1
ATOM 872 N N . LEU A 1 123 ? 27.528 2.293 -37.627 1.00 93.75 123 LEU A N 1
ATOM 873 C CA . LEU A 1 123 ? 26.894 1.877 -38.878 1.00 93.75 123 LEU A CA 1
ATOM 874 C C . LEU A 1 123 ? 26.710 3.057 -39.847 1.00 93.75 123 LEU A C 1
ATOM 876 O O . LEU A 1 123 ? 27.014 2.936 -41.034 1.00 93.75 123 LEU A O 1
ATOM 880 N N . ILE A 1 124 ? 26.260 4.213 -39.348 1.00 95.88 124 ILE A N 1
ATOM 881 C CA . ILE A 1 124 ? 26.108 5.429 -40.161 1.00 95.88 124 ILE A CA 1
ATOM 882 C C . ILE A 1 124 ? 27.471 5.911 -40.665 1.00 95.88 124 ILE A C 1
ATOM 884 O O . ILE A 1 124 ? 27.622 6.175 -41.859 1.00 95.88 124 ILE A O 1
ATOM 888 N N . ALA A 1 125 ? 28.473 5.990 -39.786 1.00 95.75 125 ALA A N 1
ATOM 889 C CA . ALA A 1 125 ? 29.822 6.412 -40.156 1.00 95.75 125 ALA A CA 1
ATOM 890 C C . ALA A 1 125 ? 30.416 5.507 -41.248 1.00 95.75 125 ALA A C 1
ATOM 892 O O . ALA A 1 125 ? 30.964 5.998 -42.238 1.00 95.75 125 ALA A O 1
ATOM 893 N N . TRP A 1 126 ? 30.238 4.191 -41.113 1.00 96.25 126 TRP A N 1
ATOM 894 C CA . TRP A 1 126 ? 30.649 3.215 -42.119 1.00 96.25 126 TRP A CA 1
ATOM 895 C C . TRP A 1 126 ? 29.934 3.411 -43.461 1.00 96.25 126 TRP A C 1
ATOM 897 O O . TRP A 1 126 ? 30.572 3.381 -44.519 1.00 96.25 126 TRP A O 1
ATOM 907 N N . GLY A 1 127 ? 28.621 3.652 -43.436 1.00 96.06 127 GLY A N 1
ATOM 908 C CA . GLY A 1 127 ? 27.837 3.945 -44.635 1.00 96.06 127 GLY A CA 1
ATOM 909 C C . GLY A 1 127 ? 28.340 5.191 -45.368 1.00 96.06 127 GLY A C 1
ATOM 910 O O . GLY A 1 127 ? 28.553 5.153 -46.581 1.00 96.06 127 GLY A O 1
ATOM 911 N N . VAL A 1 128 ? 28.614 6.274 -44.636 1.00 96.25 128 VAL A N 1
ATOM 912 C CA . VAL A 1 128 ? 29.155 7.522 -45.201 1.00 96.25 128 VAL A CA 1
ATOM 913 C C . VAL A 1 128 ? 30.540 7.301 -45.810 1.00 96.25 128 VAL A C 1
ATOM 915 O O . VAL A 1 128 ? 30.774 7.704 -46.951 1.00 96.25 128 VAL A O 1
ATOM 918 N N . LEU A 1 129 ? 31.443 6.619 -45.100 1.00 94.06 129 LEU A N 1
ATOM 919 C CA . LEU A 1 129 ? 32.777 6.286 -45.614 1.00 94.06 129 LEU A CA 1
ATOM 920 C C . LEU A 1 129 ? 32.700 5.459 -46.901 1.00 94.06 129 LEU A C 1
ATOM 922 O O . LEU A 1 129 ? 33.395 5.756 -47.874 1.00 94.06 129 LEU A O 1
ATOM 926 N N . SER A 1 130 ? 31.810 4.467 -46.933 1.00 92.50 130 SER A N 1
ATOM 927 C CA . SER A 1 130 ? 31.592 3.620 -48.108 1.00 92.50 130 SER A CA 1
ATOM 928 C C . SER A 1 130 ? 31.096 4.433 -49.307 1.00 92.50 130 SER A C 1
ATOM 930 O O . SER A 1 130 ? 31.620 4.297 -50.413 1.00 92.50 130 SER A O 1
ATOM 932 N N . LEU A 1 131 ? 30.133 5.336 -49.098 1.00 93.25 131 LEU A N 1
ATOM 933 C CA . LEU A 1 131 ? 29.613 6.212 -50.152 1.00 93.25 131 LEU A CA 1
ATOM 934 C C . LEU A 1 131 ? 30.678 7.179 -50.685 1.00 93.25 131 LEU A C 1
ATOM 936 O O . LEU A 1 131 ? 30.779 7.371 -51.899 1.00 93.25 131 LEU A O 1
ATOM 940 N N . LEU A 1 132 ? 31.504 7.750 -49.805 1.00 92.88 132 LEU A N 1
ATOM 941 C CA . LEU A 1 132 ? 32.614 8.621 -50.196 1.00 92.88 132 LEU A CA 1
ATOM 942 C C . LEU A 1 132 ? 33.660 7.869 -51.025 1.00 92.88 132 LEU A C 1
ATOM 944 O O . LEU A 1 132 ? 34.110 8.383 -52.052 1.00 92.88 132 LEU A O 1
ATOM 948 N N . ALA A 1 133 ? 34.006 6.643 -50.631 1.00 89.31 133 ALA A N 1
ATOM 949 C CA . ALA A 1 133 ? 34.938 5.801 -51.375 1.00 89.31 133 ALA A CA 1
ATOM 950 C C . ALA A 1 133 ? 34.407 5.477 -52.783 1.00 89.31 133 ALA A C 1
ATOM 952 O O . ALA A 1 133 ? 35.112 5.679 -53.777 1.00 89.31 133 ALA A O 1
ATOM 953 N N . ILE A 1 134 ? 33.141 5.058 -52.892 1.00 89.56 134 ILE A N 1
ATOM 954 C CA . ILE A 1 134 ? 32.490 4.764 -54.179 1.00 89.56 134 ILE A CA 1
ATOM 955 C C . ILE A 1 134 ? 32.441 6.020 -55.062 1.00 89.56 134 ILE A C 1
ATOM 957 O O . ILE A 1 134 ? 32.826 5.976 -56.236 1.00 89.56 134 ILE A O 1
ATOM 961 N N . GLY A 1 135 ? 32.021 7.159 -54.504 1.00 91.19 135 GLY A N 1
ATOM 962 C CA . GLY A 1 135 ? 31.962 8.437 -55.216 1.00 91.19 135 GLY A CA 1
ATOM 963 C C . GLY A 1 135 ? 33.335 8.909 -55.706 1.00 91.19 135 GLY A C 1
ATOM 964 O O . GLY A 1 135 ? 33.475 9.345 -56.854 1.00 91.19 135 GLY A O 1
ATOM 965 N N . GLY A 1 136 ? 34.367 8.763 -54.872 1.00 87.31 136 GLY A N 1
ATOM 966 C CA . GLY A 1 136 ? 35.754 9.084 -55.206 1.00 87.31 136 GLY A CA 1
ATOM 967 C C . GLY A 1 136 ? 36.276 8.261 -56.385 1.00 87.31 136 GLY A C 1
ATOM 968 O O . GLY A 1 136 ? 36.787 8.827 -57.357 1.00 87.31 136 GLY A O 1
ATOM 969 N N . VAL A 1 137 ? 36.073 6.941 -56.359 1.00 84.38 137 VAL A N 1
ATOM 970 C CA . VAL A 1 137 ? 36.489 6.034 -57.444 1.00 84.38 137 VAL A CA 1
ATOM 971 C C . VAL A 1 137 ? 35.719 6.319 -58.734 1.00 84.38 137 VAL A C 1
ATOM 973 O O . VAL A 1 137 ? 36.324 6.409 -59.807 1.00 84.38 137 VAL A O 1
ATOM 976 N N . ALA A 1 138 ? 34.404 6.538 -58.659 1.00 83.31 138 ALA A N 1
ATOM 977 C CA . ALA A 1 138 ? 33.593 6.881 -59.826 1.00 83.31 138 ALA A CA 1
ATOM 978 C C . ALA A 1 138 ? 34.068 8.187 -60.489 1.00 83.31 138 ALA A C 1
ATOM 980 O O . ALA A 1 138 ? 34.176 8.271 -61.718 1.00 83.31 138 ALA A O 1
ATOM 981 N N . ARG A 1 139 ? 34.421 9.200 -59.688 1.00 80.12 139 ARG A N 1
ATOM 982 C CA . ARG A 1 139 ? 34.963 10.476 -60.175 1.00 80.12 139 ARG A CA 1
ATOM 983 C C . ARG A 1 139 ? 36.359 10.314 -60.778 1.00 80.12 139 ARG A C 1
ATOM 985 O O . ARG A 1 139 ? 36.618 10.877 -61.843 1.00 80.12 139 ARG A O 1
ATOM 992 N N . ALA A 1 140 ? 37.237 9.536 -60.146 1.00 76.31 140 ALA A N 1
ATOM 993 C CA . ALA A 1 140 ? 38.579 9.251 -60.656 1.00 76.31 140 ALA A CA 1
ATOM 994 C C . ALA A 1 140 ? 38.532 8.498 -61.996 1.00 76.31 140 ALA A C 1
ATOM 996 O O . ALA A 1 140 ? 39.256 8.847 -62.932 1.00 76.31 140 ALA A O 1
ATOM 997 N N . ARG A 1 141 ? 37.616 7.531 -62.133 1.00 72.88 141 ARG A N 1
ATOM 998 C CA . ARG A 1 141 ? 37.390 6.792 -63.383 1.00 72.88 141 ARG A CA 1
ATOM 999 C C . ARG A 1 141 ? 36.917 7.718 -64.505 1.00 72.88 141 ARG A C 1
ATOM 1001 O O . ARG A 1 141 ? 37.500 7.702 -65.584 1.00 72.88 141 ARG A O 1
ATOM 1008 N N . ARG A 1 142 ? 35.939 8.592 -64.235 1.00 69.50 142 ARG A N 1
ATOM 1009 C CA . ARG A 1 142 ? 35.429 9.567 -65.222 1.00 69.50 142 ARG A CA 1
ATOM 1010 C C . ARG A 1 142 ? 36.480 10.585 -65.673 1.00 69.50 142 ARG A C 1
ATOM 1012 O O . ARG A 1 142 ? 36.437 11.023 -66.818 1.00 69.50 142 ARG A O 1
ATOM 1019 N N . ARG A 1 143 ? 37.427 10.968 -64.807 1.00 65.50 143 ARG A N 1
ATOM 1020 C CA . ARG A 1 143 ? 38.524 11.882 -65.178 1.00 65.50 143 ARG A CA 1
ATOM 1021 C C . ARG A 1 143 ? 39.499 11.248 -66.171 1.00 65.50 143 ARG A C 1
ATOM 1023 O O . ARG A 1 143 ? 39.883 11.909 -67.128 1.00 65.50 143 ARG A O 1
ATOM 1030 N N . ARG A 1 144 ? 39.838 9.967 -66.002 1.00 59.88 144 ARG A N 1
ATOM 1031 C CA . ARG A 1 144 ? 40.741 9.247 -66.922 1.00 59.88 144 ARG A CA 1
ATOM 1032 C C . ARG A 1 144 ? 40.127 9.017 -68.306 1.00 59.88 144 ARG A C 1
ATOM 1034 O O . ARG A 1 144 ? 40.840 9.060 -69.300 1.00 59.88 144 ARG A O 1
ATOM 1041 N N . SER A 1 145 ? 38.808 8.855 -68.393 1.00 58.25 145 SER A N 1
ATOM 1042 C CA . SER A 1 145 ? 38.105 8.692 -69.675 1.00 58.25 145 SER A CA 1
ATOM 1043 C C . SER A 1 145 ? 38.062 9.957 -70.542 1.00 58.25 145 SER A C 1
ATOM 1045 O O . SER A 1 145 ? 37.756 9.855 -71.723 1.00 58.25 145 SER A O 1
ATOM 1047 N N . ARG A 1 146 ? 38.379 11.142 -69.999 1.00 56.22 146 ARG A N 1
ATOM 1048 C CA . ARG A 1 146 ? 38.346 12.419 -70.741 1.00 56.22 146 ARG A CA 1
ATOM 1049 C C . ARG A 1 146 ? 39.652 12.774 -71.466 1.00 56.22 146 ARG A C 1
ATOM 1051 O O . ARG A 1 146 ? 39.689 13.786 -72.147 1.00 56.22 146 ARG A O 1
ATOM 1058 N N . HIS A 1 147 ? 40.719 11.986 -71.322 1.00 54.22 147 HIS A N 1
ATOM 1059 C CA . HIS A 1 147 ? 42.038 12.273 -71.920 1.00 54.22 147 HIS A CA 1
ATOM 1060 C C . HIS A 1 147 ? 42.369 11.449 -73.179 1.00 54.22 147 HIS A C 1
ATOM 1062 O O . HIS A 1 147 ? 43.494 11.503 -73.661 1.00 54.22 147 HIS A O 1
ATOM 1068 N N . ARG A 1 148 ? 41.414 10.695 -73.740 1.00 55.91 148 ARG A N 1
ATOM 1069 C CA . ARG A 1 148 ? 41.622 9.903 -74.972 1.00 55.91 148 ARG A CA 1
ATOM 1070 C C . ARG A 1 148 ? 40.968 10.479 -76.231 1.00 55.91 148 ARG A C 1
ATOM 1072 O O . ARG A 1 148 ? 40.954 9.805 -77.248 1.00 55.91 148 ARG A O 1
ATOM 1079 N N . SER A 1 149 ? 40.467 11.712 -76.189 1.00 56.72 149 SER A N 1
ATOM 1080 C CA . SER A 1 149 ? 39.701 12.301 -77.303 1.00 56.72 149 SER A CA 1
ATOM 1081 C C . SER A 1 149 ? 40.420 13.443 -78.037 1.00 56.72 149 SER A C 1
ATOM 1083 O O . SER A 1 149 ? 39.764 14.203 -78.733 1.00 56.72 149 SER A O 1
ATOM 1085 N N . TYR A 1 150 ? 41.741 13.599 -77.880 1.00 57.50 150 TYR A N 1
ATOM 1086 C CA . TYR A 1 150 ? 42.506 14.672 -78.538 1.00 57.50 150 TYR A CA 1
ATOM 1087 C C . TYR A 1 150 ? 43.848 14.169 -79.094 1.00 57.50 150 TYR A C 1
ATOM 1089 O O . TYR A 1 150 ? 44.919 14.606 -78.676 1.00 57.50 150 TYR A O 1
ATOM 1097 N N . ARG A 1 151 ? 43.809 13.169 -79.983 1.00 51.97 151 ARG A N 1
ATOM 1098 C CA . ARG A 1 151 ? 44.985 12.757 -80.771 1.00 51.97 151 ARG A CA 1
ATOM 1099 C C . ARG A 1 151 ? 44.604 12.143 -82.122 1.00 51.97 151 ARG A C 1
ATOM 1101 O O . ARG A 1 151 ? 45.237 11.189 -82.548 1.00 51.97 151 ARG A O 1
ATOM 1108 N N . GLU A 1 152 ? 43.578 12.676 -82.773 1.00 53.56 152 GLU A N 1
ATOM 1109 C CA . GLU A 1 152 ? 43.286 12.390 -84.181 1.00 53.56 152 GLU A CA 1
ATOM 1110 C C . GLU A 1 152 ? 42.670 13.645 -84.799 1.00 53.56 152 GLU A C 1
ATOM 1112 O O . GLU A 1 152 ? 41.465 13.826 -84.702 1.00 53.56 152 GLU A O 1
ATOM 1117 N N . HIS A 1 153 ? 43.510 14.544 -85.318 1.00 46.25 153 HIS A N 1
ATOM 1118 C CA . HIS A 1 153 ? 43.239 15.467 -86.427 1.00 46.25 153 HIS A CA 1
ATOM 1119 C C . HIS A 1 153 ? 44.571 16.042 -86.911 1.00 46.25 153 HIS A C 1
ATOM 1121 O O . HIS A 1 153 ? 45.390 16.422 -86.042 1.00 46.25 153 HIS A O 1
#

Foldseek 3Di:
DFDWDWDWDDDLWKIKIKIWDKDFAQAQCVVPDPVVCVVVVDRPCPVVCVVVVHDQQRVDKDKDKDFDPAAWPDFPFDDDDDRMGIDIYGNPRDMDIGITMHMDTPPPPDCVVVVVVVVVVVVVVVVVVVVVVVVVVVVVVVVVVVPPPPDDD